Protein AF-A0A813IDS4-F1 (afdb_monomer_lite)

Sequence (132 aa):
EARLRLVRAANEGFQQKLGRQPGVWQFLRGVGFENRARSSLPAGLPASLGMPPGPPHERFLLLEEPDMMNAYEAWGAWHGRLSQIAKFLQGLERLAFQRTAHLGRHGQDITAKDALSAKEVLQGWHETVCSS

Foldseek 3Di:
DPDPQKDFLPPPVCCVPQVPDPCSVVVLVVVQWDKDFQLPDPPCPCVVVVHDDDDRRGIMTGRDDPPVVVVVVVVVVVVVLVVLVVVLVVVVVVQLVVQVVVCV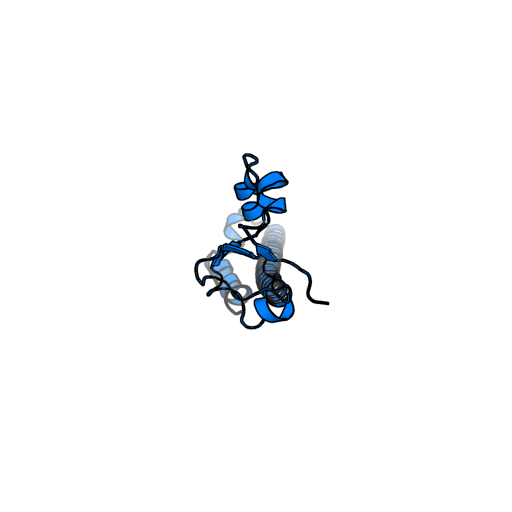VVVDDDPSVPSDDPVRSVVSCCVRRVVD

Structure (mmCIF, N/CA/C/O backbone):
data_AF-A0A813IDS4-F1
#
_entry.id   AF-A0A813IDS4-F1
#
loop_
_atom_site.group_PDB
_atom_site.id
_atom_site.type_symbol
_atom_site.label_atom_id
_atom_site.label_alt_id
_atom_site.label_comp_id
_atom_site.label_asym_id
_atom_site.label_entity_id
_atom_site.label_seq_id
_atom_site.pdbx_PDB_ins_code
_atom_site.Cartn_x
_atom_site.Cartn_y
_atom_site.Cartn_z
_atom_site.occupancy
_atom_site.B_iso_or_equiv
_atom_site.auth_seq_id
_atom_site.auth_comp_id
_atom_site.auth_asym_id
_atom_site.auth_atom_id
_atom_site.pdbx_PDB_model_num
ATOM 1 N N . GLU A 1 1 ? -4.025 -18.376 17.119 1.00 44.44 1 GLU A N 1
ATOM 2 C CA . GLU A 1 1 ? -4.167 -17.258 18.076 1.00 44.44 1 GLU A CA 1
ATOM 3 C C . GLU A 1 1 ? -4.507 -15.993 17.306 1.00 44.44 1 GLU A C 1
ATOM 5 O O . GLU A 1 1 ? -3.751 -15.620 16.417 1.00 44.44 1 GLU A O 1
ATOM 10 N N . ALA A 1 2 ? -5.658 -15.376 17.573 1.00 48.25 2 ALA A N 1
ATOM 11 C CA . ALA A 1 2 ? -6.020 -14.115 16.933 1.00 48.25 2 ALA A CA 1
ATOM 12 C C . ALA A 1 2 ? -5.129 -13.006 17.507 1.00 48.25 2 ALA A C 1
ATOM 14 O O . ALA A 1 2 ? -5.174 -12.726 18.706 1.00 48.25 2 ALA A O 1
ATOM 15 N N . ARG A 1 3 ? -4.276 -12.406 16.672 1.00 55.81 3 ARG A N 1
ATOM 16 C CA . ARG A 1 3 ? -3.409 -11.304 17.097 1.00 55.81 3 ARG A CA 1
ATOM 17 C C . ARG A 1 3 ? -4.291 -10.111 17.468 1.00 55.81 3 ARG A C 1
ATOM 19 O O . ARG A 1 3 ? -4.979 -9.537 16.631 1.00 55.81 3 ARG A O 1
ATOM 26 N N . LEU A 1 4 ? -4.293 -9.781 18.758 1.00 64.06 4 LEU A N 1
ATOM 27 C CA . LEU A 1 4 ? -5.144 -8.777 19.397 1.00 64.06 4 LEU A CA 1
ATOM 28 C C . LEU A 1 4 ? -4.793 -7.362 18.899 1.00 64.06 4 LEU A C 1
ATOM 30 O O . LEU A 1 4 ? -3.947 -6.685 19.476 1.00 64.06 4 LEU A O 1
ATOM 34 N N . ARG A 1 5 ? -5.435 -6.915 17.816 1.00 83.19 5 ARG A N 1
ATOM 35 C CA . ARG A 1 5 ? -5.231 -5.591 17.194 1.00 83.19 5 ARG A CA 1
ATOM 36 C C . ARG A 1 5 ? -6.408 -4.631 17.395 1.00 83.19 5 ARG A C 1
ATOM 38 O O . ARG A 1 5 ? -6.650 -3.742 16.582 1.00 83.19 5 ARG A O 1
ATOM 45 N N . LEU A 1 6 ? -7.158 -4.823 18.478 1.00 88.31 6 LEU A N 1
ATOM 46 C CA . LEU A 1 6 ? -8.325 -4.018 18.816 1.00 88.31 6 LEU A CA 1
ATOM 47 C C . LEU A 1 6 ? -8.115 -3.321 20.160 1.00 88.31 6 LEU A C 1
ATOM 49 O O . LEU A 1 6 ? -7.891 -3.976 21.176 1.00 88.31 6 LEU A O 1
ATOM 53 N N . VAL A 1 7 ? -8.256 -1.999 20.181 1.00 88.75 7 VAL A N 1
ATOM 54 C CA . VAL A 1 7 ? -8.251 -1.202 21.410 1.00 88.75 7 VAL A CA 1
ATOM 55 C C . VAL A 1 7 ? -9.606 -0.530 21.565 1.00 88.75 7 VAL A C 1
ATOM 57 O O . VAL A 1 7 ? -10.044 0.248 20.722 1.00 88.75 7 VAL A O 1
ATOM 60 N N . ARG A 1 8 ? -10.289 -0.805 22.674 1.00 89.12 8 ARG A N 1
ATOM 61 C CA . ARG A 1 8 ? -11.529 -0.110 23.032 1.00 89.12 8 ARG A CA 1
ATOM 62 C C . ARG A 1 8 ? -11.195 1.316 23.467 1.00 89.12 8 ARG A C 1
ATOM 64 O O . ARG A 1 8 ? -10.505 1.501 24.466 1.00 89.12 8 ARG A O 1
ATOM 71 N N . ALA A 1 9 ? -11.719 2.324 22.770 1.00 86.06 9 ALA A N 1
ATOM 72 C CA . ALA A 1 9 ? -11.409 3.723 23.071 1.00 86.06 9 ALA A CA 1
ATOM 73 C C . ALA A 1 9 ? -11.874 4.131 24.478 1.00 86.06 9 ALA A C 1
ATOM 75 O O . ALA A 1 9 ? -11.211 4.922 25.139 1.00 86.06 9 ALA A O 1
ATOM 76 N N . ALA A 1 10 ? -12.987 3.566 24.954 1.00 85.50 10 ALA A N 1
ATOM 77 C CA . ALA A 1 10 ? -13.533 3.811 26.289 1.00 85.50 10 ALA A CA 1
ATOM 78 C C . ALA A 1 10 ? -12.838 3.013 27.411 1.00 85.50 10 ALA A C 1
ATOM 80 O O . ALA A 1 10 ? -13.274 3.069 28.556 1.00 85.50 10 ALA A O 1
ATOM 81 N N . ASN A 1 11 ? -11.786 2.241 27.114 1.00 87.81 11 ASN A N 1
ATOM 82 C CA . ASN A 1 11 ? -11.055 1.518 28.149 1.00 87.81 11 ASN A CA 1
ATOM 83 C C . ASN A 1 11 ? -10.391 2.508 29.123 1.00 87.81 11 ASN A C 1
ATOM 85 O O . ASN A 1 11 ? -9.603 3.359 28.710 1.00 87.81 11 ASN A O 1
ATOM 89 N N . GLU A 1 12 ? -10.694 2.382 30.416 1.00 85.81 12 GLU A N 1
ATOM 90 C CA . GLU A 1 12 ? -10.215 3.315 31.442 1.00 85.81 12 GLU A CA 1
ATOM 91 C C . GLU A 1 12 ? -8.689 3.334 31.553 1.00 85.81 12 GLU A C 1
ATOM 93 O O . GLU A 1 12 ? -8.092 4.406 31.621 1.00 85.81 12 GLU A O 1
ATOM 98 N N . GLY A 1 13 ? -8.042 2.167 31.491 1.00 87.62 13 GLY A N 1
ATOM 99 C CA . GLY A 1 13 ? -6.583 2.065 31.530 1.00 87.62 13 GLY A CA 1
ATOM 100 C C . GLY A 1 13 ? -5.921 2.755 30.336 1.00 87.62 13 GLY A C 1
ATOM 101 O O . GLY A 1 13 ? -4.937 3.477 30.503 1.00 87.62 13 GLY A O 1
ATOM 102 N N . PHE A 1 14 ? -6.495 2.596 29.142 1.00 87.44 14 PHE A N 1
ATOM 103 C CA . PHE A 1 14 ? -6.060 3.312 27.946 1.00 87.44 14 PHE A CA 1
ATOM 104 C C . PHE A 1 14 ? -6.252 4.823 28.101 1.00 87.44 14 PHE A C 1
ATOM 106 O O . PHE A 1 14 ? -5.316 5.581 27.861 1.00 87.44 14 PHE A O 1
ATOM 113 N N . GLN A 1 15 ? -7.424 5.274 28.553 1.00 87.81 15 GLN A N 1
ATOM 114 C CA . GLN A 1 15 ? -7.732 6.695 28.735 1.00 87.81 15 GLN A CA 1
ATOM 115 C C . GLN A 1 15 ? -6.822 7.373 29.763 1.00 87.81 15 GLN A C 1
ATOM 117 O O . GLN A 1 15 ? -6.328 8.472 29.516 1.00 87.81 15 GLN A O 1
ATOM 122 N N . GLN A 1 16 ? -6.571 6.719 30.896 1.00 88.19 16 GLN A N 1
ATOM 123 C CA . GLN A 1 16 ? -5.735 7.268 31.961 1.00 88.19 16 GLN A CA 1
ATOM 124 C C . GLN A 1 16 ? -4.260 7.358 31.556 1.00 88.19 16 GLN A C 1
ATOM 126 O O . GLN A 1 16 ? -3.609 8.350 31.877 1.00 88.19 16 GLN A O 1
ATOM 131 N N . LYS A 1 17 ? -3.728 6.350 30.851 1.00 87.12 17 LYS A N 1
ATOM 132 C CA . LYS A 1 17 ? -2.291 6.274 30.541 1.00 87.12 17 LYS A CA 1
ATOM 133 C C . LYS A 1 17 ? -1.904 6.938 29.220 1.00 87.12 17 LYS A C 1
ATOM 135 O O . LYS A 1 17 ? -0.838 7.537 29.134 1.00 87.12 17 LYS A O 1
ATOM 140 N N . LEU A 1 18 ? -2.740 6.807 28.191 1.00 85.44 18 LEU A N 1
ATOM 141 C CA . LEU A 1 18 ? -2.381 7.126 26.804 1.00 85.44 18 LEU A CA 1
ATOM 142 C C . LEU A 1 18 ? -3.387 8.062 26.128 1.00 85.44 18 LEU A C 1
ATOM 144 O O . LEU A 1 18 ? -2.987 9.046 25.517 1.00 85.44 18 LEU A O 1
ATOM 148 N N . GLY A 1 19 ? -4.689 7.804 26.259 1.00 82.44 19 GLY A N 1
ATOM 149 C CA . GLY A 1 19 ? -5.739 8.522 25.528 1.00 82.44 19 GLY A CA 1
ATOM 150 C C . GLY A 1 19 ? -5.831 10.021 25.834 1.00 82.44 19 GLY A C 1
ATOM 151 O O . GLY A 1 19 ? -6.359 10.772 25.018 1.00 82.44 19 GLY A O 1
ATOM 152 N N . ARG A 1 20 ? -5.304 10.475 26.976 1.00 86.50 20 ARG A N 1
ATOM 153 C CA . ARG A 1 20 ? -5.252 11.898 27.358 1.00 86.50 20 ARG A CA 1
ATOM 154 C C . ARG A 1 20 ? -3.951 12.601 26.972 1.00 86.50 20 ARG A C 1
ATOM 156 O O . ARG A 1 20 ? -3.874 13.819 27.092 1.00 86.50 20 ARG A O 1
ATOM 163 N N . GLN A 1 21 ? -2.937 11.857 26.535 1.00 89.00 21 GLN A N 1
ATOM 164 C CA . GLN A 1 21 ? -1.652 12.436 26.163 1.00 89.00 21 GLN A CA 1
ATOM 165 C C . GLN A 1 21 ? -1.764 13.133 24.796 1.00 89.00 21 GLN A C 1
ATOM 167 O O . GLN A 1 21 ? -2.365 12.579 23.864 1.00 89.00 21 GLN A O 1
ATOM 172 N N . PRO A 1 22 ? -1.191 14.338 24.642 1.00 89.00 22 PRO A N 1
ATOM 173 C CA . PRO A 1 22 ? -1.196 15.038 23.367 1.00 89.00 22 PRO A CA 1
ATOM 174 C C . PRO A 1 22 ? -0.460 14.211 22.306 1.00 89.00 22 PRO A C 1
ATOM 176 O O . PRO A 1 22 ? 0.583 13.618 22.568 1.00 89.00 22 PRO A O 1
ATOM 179 N N . GLY A 1 23 ? -1.014 14.145 21.094 1.00 88.19 23 GLY A N 1
ATOM 180 C CA . GLY A 1 23 ? -0.376 13.459 19.968 1.00 88.19 23 GLY A CA 1
ATOM 181 C C . GLY A 1 23 ? -0.625 11.950 19.881 1.00 88.19 23 GLY A C 1
ATOM 182 O O . GLY A 1 23 ? -0.463 11.394 18.800 1.00 88.19 23 GLY A O 1
ATOM 183 N N . VAL A 1 24 ? -1.074 11.271 20.945 1.00 91.69 24 VAL A N 1
ATOM 184 C CA . VAL A 1 24 ? -1.258 9.802 20.924 1.00 91.69 24 VAL A CA 1
ATOM 185 C C . VAL A 1 24 ? -2.281 9.363 19.879 1.00 91.69 24 VAL A C 1
ATOM 187 O O . VAL A 1 24 ? -2.056 8.401 19.152 1.00 91.69 24 VAL A O 1
ATOM 190 N N . TRP A 1 25 ? -3.389 10.088 19.741 1.00 88.06 25 TRP A N 1
ATOM 191 C CA . TRP A 1 25 ? -4.399 9.778 18.726 1.00 88.06 25 TRP A CA 1
ATOM 192 C C . TRP A 1 25 ? -3.908 10.026 17.300 1.00 88.06 25 TRP A C 1
ATOM 194 O O . TRP A 1 25 ? -4.332 9.337 16.373 1.00 88.06 25 TRP A O 1
ATOM 204 N N . GLN A 1 26 ? -3.046 11.023 17.093 1.00 89.75 26 GLN A N 1
ATOM 205 C CA . GLN A 1 26 ? -2.386 11.239 15.807 1.00 89.75 26 GLN A CA 1
ATOM 206 C C . GLN A 1 26 ? -1.379 10.121 15.529 1.00 89.75 26 GLN A C 1
ATOM 208 O O . GLN A 1 26 ? -1.383 9.576 14.433 1.00 89.75 26 GLN A O 1
ATOM 213 N N . PHE A 1 27 ? -0.585 9.736 16.529 1.00 90.62 27 PHE A N 1
ATOM 214 C CA . PHE A 1 27 ? 0.389 8.657 16.427 1.00 90.62 27 PHE A CA 1
ATOM 215 C C . PHE A 1 27 ? -0.275 7.319 16.092 1.00 90.62 27 PHE A C 1
ATOM 217 O O . PHE A 1 27 ? 0.104 6.684 15.116 1.00 90.62 27 PHE A O 1
ATOM 224 N N . LEU A 1 28 ? -1.314 6.919 16.832 1.00 90.12 28 LEU A N 1
ATOM 225 C CA . LEU A 1 28 ? -2.033 5.665 16.586 1.00 90.12 28 LEU A CA 1
ATOM 226 C C . LEU A 1 28 ? -2.627 5.623 15.175 1.00 90.12 28 LEU A C 1
ATOM 228 O O . LEU A 1 28 ? -2.506 4.609 14.493 1.00 90.12 28 LEU A O 1
ATOM 232 N N . ARG A 1 29 ? -3.186 6.742 14.701 1.00 88.12 29 ARG A N 1
ATOM 233 C CA . ARG A 1 29 ? -3.637 6.861 13.307 1.00 88.12 29 ARG A CA 1
ATOM 234 C C . ARG A 1 29 ? -2.483 6.774 12.310 1.00 88.12 29 ARG A C 1
ATOM 236 O O . ARG A 1 29 ? -2.626 6.106 11.298 1.00 88.12 29 ARG A O 1
ATOM 243 N N . GLY A 1 30 ? -1.341 7.393 12.605 1.00 87.00 30 GLY A N 1
ATOM 244 C CA . GLY A 1 30 ? -0.134 7.307 11.777 1.00 87.00 30 GLY A CA 1
ATOM 245 C C . GLY A 1 30 ? 0.445 5.891 11.682 1.00 87.00 30 GLY A C 1
ATOM 246 O O . GLY A 1 30 ? 1.003 5.532 10.654 1.00 87.00 30 GLY A O 1
ATOM 247 N N . VAL A 1 31 ? 0.260 5.071 12.720 1.00 87.94 31 VAL A N 1
ATOM 248 C CA . VAL A 1 31 ? 0.627 3.642 12.728 1.00 87.94 31 VAL A CA 1
ATOM 249 C C . VAL A 1 31 ? -0.383 2.779 11.949 1.00 87.94 31 VAL A C 1
ATOM 251 O O . VAL A 1 31 ? -0.092 1.627 11.642 1.00 87.94 31 VAL A O 1
ATOM 254 N N . GLY A 1 32 ? -1.550 3.325 11.595 1.00 87.88 32 GLY A N 1
ATOM 255 C CA . GLY A 1 32 ? -2.583 2.629 10.823 1.00 87.88 32 GLY A CA 1
ATOM 256 C C . GLY A 1 32 ? -3.773 2.131 11.644 1.00 87.88 32 GLY A C 1
ATOM 257 O O . GLY A 1 32 ? -4.580 1.367 11.128 1.00 87.88 32 GLY A O 1
ATOM 258 N N . PHE A 1 33 ? -3.920 2.543 12.910 1.00 90.56 33 PHE A N 1
ATOM 259 C CA . PHE A 1 33 ? -5.164 2.282 13.634 1.00 90.56 33 PHE A CA 1
ATOM 260 C C . PHE A 1 33 ? -6.293 3.151 13.088 1.00 90.56 33 PHE A C 1
ATOM 262 O O . PHE A 1 33 ? -6.222 4.384 13.095 1.00 90.56 33 PHE A O 1
ATOM 269 N N . GLU A 1 34 ? -7.387 2.502 12.724 1.00 90.62 34 GLU A N 1
ATOM 270 C CA . GLU A 1 34 ? -8.601 3.158 12.277 1.00 90.62 34 GLU A CA 1
ATOM 271 C C . GLU A 1 34 ? -9.630 3.246 13.397 1.00 90.62 34 GLU A C 1
ATOM 273 O O . GLU A 1 34 ? -9.852 2.297 14.151 1.00 90.62 34 GLU A O 1
ATOM 278 N N . ASN A 1 35 ? -10.299 4.394 13.494 1.00 90.19 35 ASN A N 1
ATOM 279 C CA . ASN A 1 35 ? -11.405 4.576 14.423 1.00 90.19 35 ASN A CA 1
ATOM 280 C C . ASN A 1 35 ? -12.689 4.023 13.801 1.00 90.19 35 ASN A C 1
ATOM 282 O O . ASN A 1 35 ? -13.224 4.593 12.849 1.00 90.19 35 ASN A O 1
ATOM 286 N N . ARG A 1 36 ? -13.185 2.920 14.354 1.00 90.88 36 ARG A N 1
ATOM 287 C CA . ARG A 1 36 ? -14.389 2.227 13.904 1.00 90.88 36 ARG A CA 1
ATOM 288 C C . ARG A 1 36 ? -15.435 2.223 15.014 1.00 90.88 36 ARG A C 1
ATOM 290 O O . ARG A 1 36 ? -15.117 2.177 16.204 1.00 90.88 36 ARG A O 1
ATOM 297 N N . ALA A 1 37 ? -16.699 2.285 14.616 1.00 91.31 37 ALA A N 1
ATOM 298 C CA . ALA A 1 37 ? -17.802 2.033 15.527 1.00 91.31 37 ALA A CA 1
ATOM 299 C C . ALA A 1 37 ? -17.923 0.523 15.757 1.00 91.31 37 ALA A C 1
ATOM 301 O O . ALA A 1 37 ? -17.519 -0.279 14.917 1.00 91.31 37 ALA A O 1
ATOM 302 N N . ARG A 1 38 ? -18.534 0.121 16.867 1.00 88.94 38 ARG A N 1
ATOM 303 C CA . ARG A 1 38 ? -18.780 -1.289 17.172 1.00 88.94 38 ARG A CA 1
ATOM 304 C C . ARG A 1 38 ? -19.526 -2.007 16.052 1.00 88.94 38 ARG A C 1
ATOM 306 O O . ARG A 1 38 ? -19.208 -3.150 15.745 1.00 88.94 38 ARG A O 1
ATOM 313 N N . SER A 1 39 ? -20.507 -1.331 15.454 1.00 89.56 39 SER A N 1
ATOM 314 C CA . SER A 1 39 ? -21.301 -1.852 14.338 1.00 89.56 39 SER A CA 1
ATOM 315 C C . SER A 1 39 ? -20.505 -2.046 13.046 1.00 89.56 39 SER A C 1
ATOM 317 O O . SER A 1 39 ? -20.945 -2.807 12.193 1.00 89.56 39 SER A O 1
ATOM 319 N N . SER A 1 40 ? -19.357 -1.378 12.893 1.00 89.25 40 SER A N 1
ATOM 320 C CA . SER A 1 40 ? -18.480 -1.508 11.725 1.00 89.25 40 SER A CA 1
ATOM 321 C C . SER A 1 40 ? -17.264 -2.402 11.968 1.00 89.25 40 SER A C 1
ATOM 323 O O . SER A 1 40 ? -16.382 -2.469 11.112 1.00 89.25 40 SER A O 1
ATOM 325 N N . LEU A 1 41 ? -17.208 -3.094 13.112 1.00 87.12 41 LEU A N 1
ATOM 326 C CA . LEU A 1 41 ? -16.205 -4.125 13.357 1.00 87.12 41 LEU A CA 1
ATOM 327 C C . LEU A 1 41 ? -16.511 -5.392 12.543 1.00 87.12 41 LEU A C 1
ATOM 329 O O . LEU A 1 41 ? -17.685 -5.712 12.336 1.00 87.12 41 LEU A O 1
ATOM 333 N N . PRO A 1 42 ? -15.480 -6.158 12.142 1.00 85.31 42 PRO A N 1
ATOM 334 C CA . PRO A 1 42 ? -15.667 -7.451 11.496 1.00 85.31 42 PRO A CA 1
ATOM 335 C C . PRO A 1 42 ? -16.586 -8.373 12.308 1.00 85.31 42 PRO A C 1
ATOM 337 O O . PRO A 1 42 ? -16.472 -8.473 13.536 1.00 85.31 42 PRO A O 1
ATOM 340 N N . ALA A 1 43 ? -17.503 -9.056 11.621 1.00 81.25 43 ALA A N 1
ATOM 341 C CA . ALA A 1 43 ? -18.445 -9.968 12.259 1.00 81.25 43 ALA A CA 1
ATOM 342 C C . ALA A 1 43 ? -17.699 -11.069 13.033 1.00 81.25 43 ALA A C 1
ATOM 344 O O . ALA A 1 43 ? -16.694 -11.604 12.575 1.00 81.25 43 ALA A O 1
ATOM 345 N N . GLY A 1 44 ? -18.174 -11.392 14.237 1.00 80.12 44 GLY A N 1
ATOM 346 C CA . GLY A 1 44 ? -17.557 -12.408 15.095 1.00 80.12 44 GLY A CA 1
ATOM 347 C C . GLY A 1 44 ? -16.319 -11.945 15.874 1.00 80.12 44 GLY A C 1
ATOM 348 O O . GLY A 1 44 ? -16.030 -12.543 16.906 1.00 80.12 44 GLY A O 1
ATOM 349 N N . LEU A 1 45 ? -15.657 -10.846 15.492 1.00 82.44 45 LEU A N 1
ATOM 350 C CA . LEU A 1 45 ? -14.479 -10.326 16.203 1.00 82.44 45 LEU A CA 1
ATOM 351 C C . LEU A 1 45 ? -14.783 -9.904 17.657 1.00 82.44 45 LEU A C 1
ATOM 353 O O . LEU A 1 45 ? -14.026 -10.264 18.560 1.00 82.44 45 LEU A O 1
ATOM 357 N N . PRO A 1 46 ? -15.910 -9.223 17.955 1.00 82.81 46 PRO A N 1
ATOM 358 C CA . PRO A 1 46 ? -16.303 -8.975 19.341 1.00 82.81 46 PRO A CA 1
ATOM 359 C C . PRO A 1 46 ? -16.531 -10.253 20.154 1.00 82.81 46 PRO A C 1
ATOM 361 O O . PRO A 1 46 ? -16.173 -10.297 21.329 1.00 82.81 46 PRO A O 1
ATOM 364 N N . ALA A 1 47 ? -17.093 -11.291 19.529 1.00 82.25 47 ALA A N 1
ATOM 365 C CA . ALA A 1 47 ? -17.393 -12.560 20.185 1.00 82.25 47 ALA A CA 1
ATOM 366 C C . ALA A 1 47 ? -16.121 -13.380 20.446 1.00 82.25 47 ALA A C 1
ATOM 368 O O . ALA A 1 47 ? -15.948 -13.897 21.546 1.00 82.25 47 ALA A O 1
ATOM 369 N N . SER A 1 48 ? -15.190 -13.432 19.486 1.00 82.19 48 SER A N 1
ATOM 370 C CA . SER A 1 48 ? -13.906 -14.131 19.644 1.00 82.19 48 SER A CA 1
ATOM 371 C C . SER A 1 48 ? -13.017 -13.510 20.720 1.00 82.19 48 SER A C 1
ATOM 373 O O . SER A 1 48 ? -12.197 -14.198 21.316 1.00 82.19 48 SER A O 1
ATOM 375 N N . LEU A 1 49 ? -13.178 -12.208 20.971 1.00 79.75 49 LEU A N 1
ATOM 376 C CA . LEU A 1 49 ? -12.476 -11.475 22.027 1.00 79.75 49 LEU A CA 1
ATOM 377 C C . LEU A 1 49 ? -13.192 -11.538 23.386 1.00 79.75 49 LEU A C 1
ATOM 379 O O . LEU A 1 49 ? -12.736 -10.907 24.337 1.00 79.75 49 LEU A O 1
ATOM 383 N N . GLY A 1 50 ? -14.327 -12.243 23.479 1.00 80.75 50 GLY A N 1
ATOM 384 C CA . GLY A 1 50 ? -15.132 -12.314 24.700 1.00 80.75 50 GLY A CA 1
ATOM 385 C C . GLY A 1 50 ? -15.661 -10.952 25.156 1.00 80.75 50 GLY A C 1
ATOM 386 O O . GLY A 1 50 ? -15.886 -10.743 26.348 1.00 80.75 50 GLY A O 1
ATOM 387 N N . MET A 1 51 ? -15.820 -9.991 24.238 1.00 81.56 51 MET A N 1
ATOM 388 C CA . MET A 1 51 ? -16.264 -8.653 24.610 1.00 81.56 51 MET A CA 1
ATOM 389 C C . MET A 1 51 ? -17.757 -8.659 24.955 1.00 81.56 51 MET A C 1
ATOM 391 O O . MET A 1 51 ? -18.568 -9.130 24.151 1.00 81.56 51 MET A O 1
ATOM 395 N N . PRO A 1 52 ? -18.157 -8.061 26.091 1.00 81.56 52 PRO A N 1
ATOM 396 C CA . PRO A 1 52 ? -19.562 -7.973 26.465 1.00 81.56 52 PRO A CA 1
ATOM 397 C C . PRO A 1 52 ? -20.338 -7.147 25.431 1.00 81.56 52 PRO A C 1
ATOM 399 O O . PRO A 1 52 ? -19.753 -6.231 24.833 1.00 81.56 52 PRO A O 1
ATOM 402 N N . PRO A 1 53 ? -21.634 -7.433 25.203 1.00 82.06 53 PRO A N 1
ATOM 403 C CA . PRO A 1 53 ? -22.484 -6.610 24.349 1.00 82.06 53 PRO A CA 1
ATOM 404 C C . PRO A 1 53 ? -22.481 -5.160 24.845 1.00 82.06 53 PRO A C 1
ATOM 406 O O . PRO A 1 53 ? -22.441 -4.891 26.043 1.00 82.06 53 PRO A O 1
ATOM 409 N N . GLY A 1 54 ? -22.467 -4.218 23.909 1.00 83.12 54 GLY A N 1
ATOM 410 C CA . GLY A 1 54 ? -22.320 -2.797 24.197 1.00 83.12 54 GLY A CA 1
ATOM 411 C C . GLY A 1 54 ? -22.962 -1.943 23.111 1.00 83.12 54 GLY A C 1
ATOM 412 O O . GLY A 1 54 ? -23.457 -2.485 22.117 1.00 83.12 54 GLY A O 1
ATOM 413 N N . PRO A 1 55 ? -22.981 -0.615 23.291 1.00 87.88 55 PRO A N 1
ATOM 414 C CA . PRO A 1 55 ? -23.675 0.275 22.378 1.00 87.88 55 PRO A CA 1
ATOM 415 C C . PRO A 1 55 ? -23.066 0.231 20.964 1.00 87.88 55 PRO A C 1
ATOM 417 O O . PRO A 1 55 ? -21.845 0.158 20.816 1.00 87.88 55 PRO A O 1
ATOM 420 N N . PRO A 1 56 ? -23.884 0.331 19.899 1.00 86.12 56 PRO A N 1
ATOM 421 C CA . PRO A 1 56 ? -23.410 0.218 18.515 1.00 86.12 56 PRO A CA 1
ATOM 422 C C . PRO A 1 56 ? -22.466 1.360 18.107 1.00 86.12 56 PRO A C 1
ATOM 424 O O . PRO A 1 56 ? -21.614 1.183 17.242 1.00 86.12 56 PRO A O 1
ATOM 427 N N . HIS A 1 57 ? -22.592 2.519 18.756 1.00 88.75 57 HIS A N 1
ATOM 428 C CA . HIS A 1 57 ? -21.772 3.710 18.526 1.00 88.75 57 HIS A CA 1
ATOM 429 C C . HIS A 1 57 ? -20.473 3.729 19.349 1.00 88.75 57 HIS A C 1
ATOM 431 O O . HIS A 1 57 ? -19.731 4.712 19.317 1.00 88.75 57 HIS A O 1
ATOM 437 N N . GLU A 1 58 ? -20.202 2.671 20.114 1.00 89.56 58 GLU A N 1
ATOM 438 C CA . GLU A 1 58 ? -18.960 2.542 20.863 1.00 89.56 58 GLU A CA 1
ATOM 439 C C . GLU A 1 58 ? -17.756 2.543 19.919 1.00 89.56 58 GLU A C 1
ATOM 441 O O . GLU A 1 58 ? -17.766 1.875 18.886 1.00 89.56 58 GLU A O 1
ATOM 446 N N . ARG A 1 59 ? -16.721 3.309 20.270 1.00 90.44 59 ARG A N 1
ATOM 447 C CA . ARG A 1 59 ? -15.548 3.507 19.419 1.00 90.44 59 ARG A CA 1
ATOM 448 C C . ARG A 1 59 ? -14.430 2.534 19.756 1.00 90.44 59 ARG A C 1
ATOM 450 O O . ARG A 1 59 ? -14.080 2.332 20.923 1.00 90.44 59 ARG A O 1
ATOM 457 N N . PHE A 1 60 ? -13.818 2.014 18.708 1.00 91.44 60 PHE A N 1
ATOM 458 C CA . PHE A 1 60 ? -12.681 1.117 18.759 1.00 91.44 60 PHE A CA 1
ATOM 459 C C . PHE A 1 60 ? -11.599 1.613 17.812 1.00 91.44 60 PHE A C 1
ATOM 461 O O . PHE A 1 60 ? -11.886 2.158 16.752 1.00 91.44 60 PHE A O 1
ATOM 468 N N . LEU A 1 61 ? -10.352 1.409 18.207 1.00 90.88 61 LEU A N 1
ATOM 469 C CA . LEU A 1 61 ? -9.208 1.507 17.324 1.00 90.88 61 LEU A CA 1
ATOM 470 C C . LEU A 1 61 ? -8.893 0.098 16.840 1.00 90.88 61 LEU A C 1
ATOM 472 O O . LEU A 1 61 ? -8.529 -0.764 17.642 1.00 90.88 61 LEU A O 1
ATOM 476 N N . LEU A 1 62 ? -9.065 -0.132 15.546 1.00 90.75 62 LEU A N 1
ATOM 477 C CA . LEU A 1 62 ? -8.758 -1.394 14.889 1.00 90.75 62 LEU A CA 1
ATOM 478 C C . LEU A 1 62 ? -7.531 -1.190 14.007 1.00 90.75 62 LEU A C 1
ATOM 480 O O . LEU A 1 62 ? -7.519 -0.290 13.174 1.00 90.75 62 LEU A O 1
ATOM 484 N N . LEU A 1 63 ? -6.510 -2.017 14.193 1.00 89.62 63 LEU A N 1
ATOM 485 C CA . LEU A 1 63 ? -5.414 -2.134 13.240 1.00 89.62 63 LEU A CA 1
ATOM 486 C C . LEU A 1 63 ? -5.686 -3.371 12.387 1.00 89.62 63 LEU A C 1
ATOM 488 O O . LEU A 1 63 ? -5.533 -4.500 12.858 1.00 89.62 63 LEU A O 1
ATOM 492 N N . GLU A 1 64 ? -6.132 -3.153 11.154 1.00 81.94 64 GLU A N 1
ATOM 493 C CA . GLU A 1 64 ? -6.413 -4.249 10.229 1.00 81.94 64 GLU A CA 1
ATOM 494 C C . GLU A 1 64 ? -5.133 -5.045 9.933 1.00 81.94 64 GLU A C 1
ATOM 496 O O . GLU A 1 64 ? -4.002 -4.549 10.044 1.00 81.94 64 GLU A O 1
ATOM 501 N N . GLU A 1 65 ? -5.292 -6.334 9.638 1.00 77.12 65 GLU A N 1
ATOM 502 C CA . GLU A 1 65 ? -4.164 -7.098 9.125 1.00 77.12 65 GLU A CA 1
ATOM 503 C C . GLU A 1 65 ? -3.885 -6.624 7.702 1.00 77.12 65 GLU A C 1
ATOM 505 O O . GLU A 1 65 ? -4.797 -6.640 6.876 1.00 77.12 65 GLU A O 1
ATOM 510 N N . PRO A 1 66 ? -2.657 -6.155 7.411 1.00 74.44 66 PRO A N 1
ATOM 511 C CA . PRO A 1 66 ? -2.324 -5.783 6.054 1.00 74.44 66 PRO A CA 1
ATOM 512 C C . PRO A 1 66 ? -2.454 -7.029 5.187 1.00 74.44 66 PRO A C 1
ATOM 514 O O . PRO A 1 66 ? -1.920 -8.091 5.524 1.00 74.44 66 PRO A O 1
ATOM 517 N N . ASP A 1 67 ? -3.159 -6.890 4.072 1.00 80.50 67 ASP A N 1
ATOM 518 C CA . ASP A 1 67 ? -3.253 -7.942 3.078 1.00 80.50 67 ASP A CA 1
ATOM 519 C C . ASP A 1 67 ? -1.915 -8.053 2.343 1.00 80.50 67 ASP A C 1
ATOM 521 O O . ASP A 1 67 ? -1.662 -7.405 1.326 1.00 80.50 67 ASP A O 1
ATOM 525 N N . MET A 1 68 ? -1.018 -8.846 2.928 1.00 80.19 68 MET A N 1
ATOM 526 C CA . MET A 1 68 ? 0.334 -9.032 2.412 1.00 80.19 68 MET A CA 1
ATOM 527 C C . MET A 1 68 ? 0.329 -9.690 1.031 1.00 80.19 68 MET A C 1
ATOM 529 O O . MET A 1 68 ? 1.248 -9.437 0.258 1.00 80.19 68 MET A O 1
ATOM 533 N N . MET A 1 69 ? -0.689 -10.498 0.712 1.00 84.19 69 MET A N 1
ATOM 534 C CA . MET A 1 69 ? -0.799 -11.166 -0.585 1.00 84.19 69 MET A CA 1
ATOM 535 C C . MET A 1 69 ? -1.170 -10.163 -1.668 1.00 84.19 69 MET A C 1
ATOM 537 O O . MET A 1 69 ? -0.425 -10.019 -2.633 1.00 84.19 69 MET A O 1
ATOM 541 N N . ASN A 1 70 ? -2.230 -9.380 -1.461 1.00 85.25 70 ASN A N 1
ATOM 542 C CA . ASN A 1 70 ? -2.612 -8.336 -2.409 1.00 85.25 70 ASN A CA 1
ATOM 543 C C . ASN A 1 70 ? -1.528 -7.254 -2.536 1.00 85.25 70 ASN A C 1
ATOM 545 O O . ASN A 1 70 ? -1.247 -6.781 -3.637 1.00 85.25 70 ASN A O 1
ATOM 549 N N . ALA A 1 71 ? -0.868 -6.884 -1.432 1.00 84.00 71 ALA A N 1
ATOM 550 C CA . ALA A 1 71 ? 0.257 -5.952 -1.469 1.00 84.00 71 ALA A CA 1
ATOM 551 C C . ALA A 1 71 ? 1.440 -6.509 -2.279 1.00 84.00 71 ALA A C 1
ATOM 553 O O . ALA A 1 71 ? 2.054 -5.775 -3.056 1.00 84.00 71 ALA A O 1
ATOM 554 N N . TYR A 1 72 ? 1.749 -7.799 -2.129 1.00 89.00 72 TYR A N 1
ATOM 555 C CA . TYR A 1 72 ? 2.794 -8.468 -2.898 1.00 89.00 72 TYR A CA 1
ATOM 556 C C . TYR A 1 72 ? 2.438 -8.578 -4.384 1.00 89.00 72 TYR A C 1
ATOM 558 O O . TYR A 1 72 ? 3.283 -8.294 -5.230 1.00 89.00 72 TYR A O 1
ATOM 566 N N . GLU A 1 73 ? 1.198 -8.928 -4.720 1.00 92.12 73 GLU A N 1
ATOM 567 C CA . GLU A 1 73 ? 0.722 -8.987 -6.106 1.00 92.12 73 GLU A CA 1
ATOM 568 C C . GLU A 1 73 ? 0.779 -7.612 -6.780 1.00 92.12 73 GLU A C 1
ATOM 570 O O . GLU A 1 73 ? 1.314 -7.479 -7.885 1.00 92.12 73 GLU A O 1
ATOM 575 N N . ALA A 1 74 ? 0.315 -6.566 -6.089 1.00 89.19 74 ALA A N 1
ATOM 576 C CA . ALA A 1 74 ? 0.407 -5.189 -6.564 1.00 89.19 74 ALA A CA 1
ATOM 577 C C . ALA A 1 74 ? 1.867 -4.756 -6.770 1.00 89.19 74 ALA A C 1
ATOM 579 O O . ALA A 1 74 ? 2.204 -4.152 -7.794 1.00 89.19 74 ALA A O 1
ATOM 580 N N . TRP A 1 75 ? 2.748 -5.101 -5.826 1.00 92.25 75 TRP A N 1
ATOM 581 C CA . TRP A 1 75 ? 4.183 -4.866 -5.956 1.00 92.25 75 TRP A CA 1
ATOM 582 C C . TRP A 1 75 ? 4.777 -5.618 -7.151 1.00 92.25 75 TRP A C 1
ATOM 584 O O . TRP A 1 75 ? 5.527 -5.027 -7.924 1.00 92.25 75 TRP A O 1
ATOM 594 N N . GLY A 1 76 ? 4.413 -6.885 -7.350 1.00 94.75 76 GLY A N 1
ATOM 595 C CA . GLY A 1 76 ? 4.879 -7.707 -8.463 1.00 94.75 76 GLY A CA 1
ATOM 596 C C . GLY A 1 76 ? 4.464 -7.132 -9.817 1.00 94.75 76 GLY A C 1
ATOM 597 O O . GLY A 1 76 ? 5.296 -7.018 -10.717 1.00 94.75 76 GLY A O 1
ATOM 598 N N . ALA A 1 77 ? 3.213 -6.684 -9.946 1.00 91.75 77 ALA A N 1
ATOM 599 C CA . ALA A 1 77 ? 2.719 -6.018 -11.150 1.00 91.75 77 ALA A CA 1
ATOM 600 C C . ALA A 1 77 ? 3.472 -4.706 -11.428 1.00 91.75 77 ALA A C 1
ATOM 602 O O . ALA A 1 77 ? 3.909 -4.452 -12.554 1.00 91.75 77 ALA A O 1
ATOM 603 N N . TRP A 1 78 ? 3.673 -3.882 -10.397 1.00 93.00 78 TRP A N 1
ATOM 604 C CA . TRP A 1 78 ? 4.452 -2.648 -10.499 1.00 93.00 78 TRP A CA 1
ATOM 605 C C . TRP A 1 78 ? 5.909 -2.914 -10.905 1.00 93.00 78 TRP A C 1
ATOM 607 O O . TRP A 1 78 ? 6.419 -2.302 -11.846 1.00 93.00 78 TRP A O 1
ATOM 617 N N . HIS A 1 79 ? 6.562 -3.872 -10.249 1.00 94.19 79 HIS A N 1
ATOM 618 C CA . HIS A 1 79 ? 7.934 -4.275 -10.539 1.00 94.19 79 HIS A CA 1
ATOM 619 C C . HIS A 1 79 ? 8.072 -4.849 -11.958 1.00 94.19 79 HIS A C 1
ATOM 621 O O . HIS A 1 79 ? 9.050 -4.567 -12.657 1.00 94.19 79 HIS A O 1
ATOM 627 N N . GLY A 1 80 ? 7.077 -5.612 -12.420 1.00 93.44 80 GLY A N 1
ATOM 628 C CA . GLY A 1 80 ? 6.996 -6.116 -13.790 1.00 93.44 80 GLY A CA 1
ATOM 629 C C . GLY A 1 80 ? 6.995 -4.987 -14.821 1.00 93.44 80 GLY A C 1
ATOM 630 O O . GLY A 1 80 ? 7.822 -4.997 -15.734 1.00 93.44 80 GLY A O 1
ATOM 631 N N . ARG A 1 81 ? 6.156 -3.962 -14.625 1.00 90.56 81 ARG A N 1
ATOM 632 C CA . ARG A 1 81 ? 6.117 -2.772 -15.496 1.00 90.56 81 ARG A CA 1
ATOM 633 C C . ARG A 1 81 ? 7.449 -2.027 -15.513 1.00 90.56 81 ARG A C 1
ATOM 635 O O . ARG A 1 81 ? 7.949 -1.680 -16.580 1.00 90.56 81 ARG A O 1
ATOM 642 N N . LEU A 1 82 ? 8.069 -1.825 -14.349 1.00 92.88 82 LEU A N 1
ATOM 643 C CA . LEU A 1 82 ? 9.396 -1.203 -14.280 1.00 92.88 82 LEU A CA 1
ATOM 644 C C . LEU A 1 82 ? 10.456 -2.012 -15.028 1.00 92.88 82 LEU A C 1
ATOM 646 O O . LEU A 1 82 ? 11.276 -1.446 -15.748 1.00 92.88 82 LEU A O 1
ATOM 650 N N . SER A 1 83 ? 10.414 -3.337 -14.900 1.00 92.12 83 SER A N 1
ATOM 651 C CA . SER A 1 83 ? 11.337 -4.231 -15.600 1.00 92.12 83 SER A CA 1
ATOM 652 C C . SER A 1 83 ? 11.170 -4.146 -17.120 1.00 92.12 83 SER A C 1
ATOM 654 O O . SER A 1 83 ? 12.158 -4.205 -17.850 1.00 92.12 83 SER A O 1
ATOM 656 N N . GLN A 1 84 ? 9.941 -3.982 -17.615 1.00 90.38 84 GLN A N 1
ATOM 657 C CA . GLN A 1 84 ? 9.668 -3.780 -19.042 1.00 90.38 84 GLN A CA 1
ATOM 658 C C . GLN A 1 84 ? 10.212 -2.444 -19.546 1.00 90.38 84 GLN A C 1
ATOM 660 O O . GLN A 1 84 ? 10.881 -2.413 -20.578 1.00 90.38 84 GLN A O 1
ATOM 665 N N . ILE A 1 85 ? 10.010 -1.362 -18.788 1.00 91.81 85 ILE A N 1
ATOM 666 C CA . ILE A 1 85 ? 10.583 -0.046 -19.103 1.00 91.81 85 ILE A CA 1
ATOM 667 C C . ILE A 1 85 ? 12.115 -0.130 -19.147 1.00 91.81 85 ILE A C 1
ATOM 669 O O . ILE A 1 85 ? 12.731 0.353 -20.094 1.00 91.81 85 ILE A O 1
ATOM 673 N N . ALA A 1 86 ? 12.739 -0.793 -18.170 1.00 91.12 86 ALA A N 1
ATOM 674 C CA . ALA A 1 86 ? 14.189 -0.973 -18.139 1.00 91.12 86 ALA A CA 1
ATOM 675 C C . ALA A 1 86 ? 14.705 -1.749 -19.364 1.00 91.12 86 ALA A C 1
ATOM 677 O O . ALA A 1 86 ? 15.671 -1.325 -19.999 1.00 91.12 86 ALA A O 1
ATOM 678 N N . LYS A 1 87 ? 14.035 -2.848 -19.744 1.00 90.25 87 LYS A N 1
ATOM 679 C CA . LYS A 1 87 ? 14.369 -3.622 -20.954 1.00 90.25 87 LYS A CA 1
ATOM 680 C C . LYS A 1 87 ? 14.228 -2.792 -22.226 1.00 90.25 87 LYS A C 1
ATOM 682 O O . LYS A 1 87 ? 15.093 -2.864 -23.095 1.00 90.25 87 LYS A O 1
ATOM 687 N N . PHE A 1 88 ? 13.165 -1.999 -22.327 1.00 90.81 88 PHE A N 1
ATOM 688 C CA . PHE A 1 88 ? 12.953 -1.102 -23.456 1.00 90.81 88 PHE A CA 1
ATOM 689 C C . PHE A 1 88 ? 14.089 -0.075 -23.581 1.00 90.81 88 PHE A C 1
ATOM 691 O O . PHE A 1 88 ? 14.671 0.065 -24.655 1.00 90.81 88 PHE A O 1
ATOM 698 N N . LEU A 1 89 ? 14.468 0.584 -22.479 1.00 89.81 89 LEU A N 1
ATOM 699 C CA . LEU A 1 89 ? 15.560 1.564 -22.467 1.00 89.81 89 LEU A CA 1
ATOM 700 C C . LEU A 1 89 ? 16.910 0.940 -22.852 1.00 89.81 89 LEU A C 1
ATOM 702 O O . LEU A 1 89 ? 17.628 1.511 -23.670 1.00 89.81 89 LEU A O 1
ATOM 706 N N . GLN A 1 90 ? 17.228 -0.253 -22.339 1.00 88.94 90 GLN A N 1
ATOM 707 C CA . GLN A 1 90 ? 18.432 -0.994 -22.742 1.00 88.94 90 GLN A CA 1
ATOM 708 C C . GLN A 1 90 ? 18.412 -1.365 -24.233 1.00 88.94 90 GLN A C 1
ATOM 710 O O . GLN A 1 90 ? 19.438 -1.304 -24.913 1.00 88.94 90 GLN A O 1
ATOM 715 N N . GLY A 1 91 ? 17.243 -1.741 -24.759 1.00 87.06 91 GLY A N 1
ATOM 716 C CA . GLY A 1 91 ? 17.053 -2.004 -26.183 1.00 87.06 91 GLY A CA 1
ATOM 717 C C . GLY A 1 91 ? 17.325 -0.769 -27.042 1.00 87.06 91 GLY A C 1
ATOM 718 O O . GLY A 1 91 ? 18.053 -0.862 -28.032 1.00 87.06 91 GLY A O 1
ATOM 719 N N . LEU A 1 92 ? 16.804 0.393 -26.634 1.00 86.50 92 LEU A N 1
ATOM 720 C CA . LEU A 1 92 ? 17.060 1.665 -27.313 1.00 86.50 92 LEU A CA 1
ATOM 721 C C . LEU A 1 92 ? 18.539 2.048 -27.285 1.00 86.50 92 LEU A C 1
ATOM 723 O O . LEU A 1 92 ? 19.080 2.432 -28.319 1.00 86.50 92 LEU A O 1
ATOM 727 N N . GLU A 1 93 ? 19.200 1.918 -26.135 1.00 85.88 93 GLU A N 1
ATOM 728 C CA . GLU A 1 93 ? 20.629 2.211 -25.991 1.00 85.88 93 GLU A CA 1
ATOM 729 C C . GLU A 1 93 ? 21.467 1.353 -26.946 1.00 85.88 93 GLU A C 1
ATOM 731 O O . GLU A 1 93 ? 22.302 1.869 -27.694 1.00 85.88 93 GLU A O 1
ATOM 736 N N . ARG A 1 94 ? 21.185 0.046 -27.000 1.00 85.88 94 ARG A N 1
ATOM 737 C CA . ARG A 1 94 ? 21.861 -0.873 -27.919 1.00 85.88 94 ARG A CA 1
ATOM 738 C C . ARG A 1 94 ? 21.626 -0.501 -29.382 1.00 85.88 94 ARG A C 1
ATOM 740 O O . ARG A 1 94 ? 22.563 -0.564 -30.176 1.00 85.88 94 ARG A O 1
ATOM 747 N N . LEU A 1 95 ? 20.400 -0.130 -29.748 1.00 83.44 95 LEU A N 1
ATOM 748 C CA . LEU A 1 95 ? 20.049 0.211 -31.128 1.00 83.44 95 LEU A CA 1
ATOM 749 C C . LEU A 1 95 ? 20.696 1.533 -31.562 1.00 83.44 95 LEU A C 1
ATOM 751 O O . LEU A 1 95 ? 21.263 1.613 -32.654 1.00 83.44 95 LEU A O 1
ATOM 755 N N . ALA A 1 96 ? 20.692 2.536 -30.680 1.00 80.88 96 ALA A N 1
ATOM 756 C CA . ALA A 1 96 ? 21.404 3.792 -30.885 1.00 80.88 96 ALA A CA 1
ATOM 757 C C . ALA A 1 96 ? 22.909 3.550 -31.068 1.00 80.88 96 ALA A C 1
ATOM 759 O O . ALA A 1 96 ? 23.490 4.049 -32.029 1.00 80.88 96 ALA A O 1
ATOM 760 N N . PHE A 1 97 ? 23.521 2.731 -30.205 1.00 81.12 97 PHE A N 1
ATOM 761 C CA . PHE A 1 97 ? 24.942 2.389 -30.290 1.00 81.12 97 PHE A CA 1
ATOM 762 C C . PHE A 1 97 ? 25.295 1.658 -31.590 1.00 81.12 97 PHE A C 1
ATOM 764 O O . PHE A 1 97 ? 26.286 1.984 -32.237 1.00 81.12 97 PHE A O 1
ATOM 771 N N . GLN A 1 98 ? 24.484 0.684 -32.013 1.00 81.31 98 GLN A N 1
ATOM 772 C CA . GLN A 1 98 ? 24.715 -0.027 -33.273 1.00 81.31 98 GLN A CA 1
ATOM 773 C C . GLN A 1 98 ? 24.699 0.930 -34.468 1.00 81.31 98 GLN A C 1
ATOM 775 O O . GLN A 1 98 ? 25.586 0.869 -35.319 1.00 81.31 98 GLN A O 1
ATOM 780 N N . ARG A 1 99 ? 23.724 1.842 -34.528 1.00 75.94 99 ARG A N 1
ATOM 781 C CA . ARG A 1 99 ? 23.601 2.791 -35.642 1.00 75.94 99 ARG A CA 1
ATOM 782 C C . ARG A 1 99 ? 24.738 3.806 -35.671 1.00 75.94 99 ARG A C 1
ATOM 784 O O . ARG A 1 99 ? 25.319 4.017 -36.732 1.00 75.94 99 ARG A O 1
ATOM 791 N N . THR A 1 100 ? 25.114 4.375 -34.530 1.00 74.38 100 THR A N 1
ATOM 792 C CA . THR A 1 100 ? 26.243 5.316 -34.464 1.00 74.38 100 THR A CA 1
ATOM 793 C C . THR A 1 100 ? 27.581 4.630 -34.754 1.00 74.38 100 THR A C 1
ATOM 795 O O . THR A 1 100 ? 28.406 5.191 -35.473 1.00 74.38 100 THR A O 1
ATOM 798 N N . ALA A 1 101 ? 27.778 3.385 -34.307 1.00 70.12 101 ALA A N 1
ATOM 799 C CA . ALA A 1 101 ? 28.974 2.599 -34.620 1.00 70.12 101 ALA A CA 1
ATOM 800 C C . ALA A 1 101 ? 29.088 2.248 -36.117 1.00 70.12 101 ALA A C 1
ATOM 802 O O . ALA A 1 101 ? 30.187 2.273 -36.675 1.00 70.12 101 ALA A O 1
ATOM 803 N N . HIS A 1 102 ? 27.969 1.949 -36.791 1.00 62.50 102 HIS A N 1
ATOM 804 C CA . HIS A 1 102 ? 27.949 1.737 -38.243 1.00 62.50 102 HIS A CA 1
ATOM 805 C C . HIS A 1 102 ? 28.276 3.020 -39.024 1.00 62.50 102 HIS A C 1
ATOM 807 O O . HIS A 1 102 ? 28.998 2.954 -40.016 1.00 62.50 102 HIS A O 1
ATOM 813 N N . LEU A 1 103 ? 27.811 4.181 -38.557 1.00 61.34 103 LEU A N 1
ATOM 814 C CA . LEU A 1 103 ? 28.051 5.478 -39.202 1.00 61.34 103 LEU A CA 1
ATOM 815 C C . LEU A 1 103 ? 29.494 5.975 -39.025 1.00 61.34 103 LEU A C 1
ATOM 817 O O . LEU A 1 103 ? 30.101 6.440 -39.991 1.00 61.34 103 LEU A O 1
ATOM 821 N N . GLY A 1 104 ? 30.096 5.764 -37.849 1.00 59.06 104 GLY A N 1
ATOM 822 C CA . GLY A 1 104 ? 31.516 6.054 -37.610 1.00 59.06 104 GLY A CA 1
ATOM 823 C C . GLY A 1 104 ? 32.462 5.249 -38.514 1.00 59.06 104 GLY A C 1
ATOM 824 O O . GLY A 1 104 ? 33.544 5.717 -38.860 1.00 59.06 104 GLY A O 1
ATOM 825 N N . ARG A 1 105 ? 32.034 4.068 -38.984 1.00 56.09 105 ARG A N 1
ATOM 826 C CA . ARG A 1 105 ? 32.771 3.248 -39.964 1.00 56.09 105 ARG A CA 1
ATOM 827 C C . ARG A 1 105 ? 32.720 3.802 -41.395 1.00 56.09 105 ARG A C 1
ATOM 829 O O . ARG A 1 105 ? 33.560 3.426 -42.208 1.00 56.09 105 ARG A O 1
ATOM 836 N N . HIS A 1 106 ? 31.760 4.677 -41.694 1.00 57.81 106 HIS A N 1
ATOM 837 C CA . HIS A 1 106 ? 31.543 5.284 -43.012 1.00 57.81 106 HIS A CA 1
ATOM 838 C C . HIS A 1 106 ? 31.937 6.772 -43.079 1.00 57.81 106 HIS A C 1
ATOM 840 O O . HIS A 1 106 ? 31.703 7.411 -44.102 1.00 57.81 106 HIS A O 1
ATOM 846 N N . GLY A 1 107 ? 32.556 7.322 -42.025 1.00 52.59 107 GLY A N 1
ATOM 847 C CA . GLY A 1 107 ? 33.058 8.703 -42.009 1.00 52.59 107 GLY A CA 1
ATOM 848 C C . GLY A 1 107 ? 31.966 9.778 -42.042 1.00 52.59 107 GLY A C 1
ATOM 849 O O . GLY A 1 107 ? 32.246 10.914 -42.417 1.00 52.59 107 GLY A O 1
ATOM 850 N N . GLN A 1 108 ? 30.725 9.428 -41.687 1.00 56.56 108 GLN A N 1
ATOM 851 C CA . GLN A 1 108 ? 29.614 10.373 -41.591 1.00 56.56 108 GLN A CA 1
ATOM 852 C C . GLN A 1 108 ? 29.399 10.772 -40.128 1.00 56.56 108 GLN A C 1
ATOM 854 O O . GLN A 1 108 ? 28.902 9.977 -39.330 1.00 56.56 108 GLN A O 1
ATOM 859 N N . ASP A 1 109 ? 29.747 12.015 -39.788 1.00 53.31 109 ASP A N 1
ATOM 860 C CA . ASP A 1 109 ? 29.420 12.624 -38.497 1.00 53.31 109 ASP A CA 1
ATOM 861 C C . ASP A 1 109 ? 27.946 13.044 -38.488 1.00 53.31 109 ASP A C 1
ATOM 863 O O . ASP A 1 109 ? 27.585 14.167 -38.840 1.00 53.31 109 ASP A O 1
ATOM 867 N N . ILE A 1 110 ? 27.070 12.123 -38.0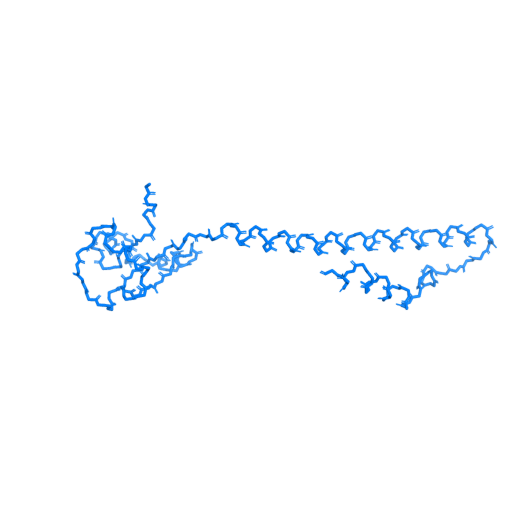96 1.00 54.44 110 ILE A N 1
ATOM 868 C CA . ILE A 1 110 ? 25.690 12.457 -37.749 1.00 54.44 110 ILE A CA 1
ATOM 869 C C . ILE A 1 110 ? 25.629 12.678 -36.237 1.00 54.44 110 ILE A C 1
ATOM 871 O O . ILE A 1 110 ? 26.125 11.869 -35.449 1.00 54.44 110 ILE A O 1
ATOM 875 N N . THR A 1 111 ? 25.020 13.783 -35.808 1.00 56.31 111 THR A N 1
ATOM 876 C CA . THR A 1 111 ? 24.805 14.057 -34.384 1.00 56.31 111 THR A CA 1
ATOM 877 C C . THR A 1 111 ? 23.895 12.969 -33.808 1.00 56.31 111 THR A C 1
ATOM 879 O O . THR A 1 111 ? 22.895 12.614 -34.422 1.00 56.31 111 THR A O 1
ATOM 882 N N . ALA A 1 112 ? 24.185 12.455 -32.606 1.00 55.62 112 ALA A N 1
ATOM 883 C CA . ALA A 1 112 ? 23.433 11.358 -31.968 1.00 55.62 112 ALA A CA 1
ATOM 884 C C . ALA A 1 112 ? 21.895 11.559 -31.900 1.00 55.62 112 ALA A C 1
ATOM 886 O O . ALA A 1 112 ? 21.159 10.603 -31.666 1.00 55.62 112 ALA A O 1
ATOM 887 N N . LYS A 1 113 ? 21.414 12.788 -32.138 1.00 54.81 113 LYS A N 1
ATOM 888 C CA . LYS A 1 113 ? 20.001 13.159 -32.284 1.00 54.81 113 LYS A CA 1
ATOM 889 C C . LYS A 1 113 ? 19.264 12.461 -33.436 1.00 54.81 113 LYS A C 1
ATOM 891 O O . LYS A 1 113 ? 18.058 12.296 -33.305 1.00 54.81 113 LYS A O 1
ATOM 896 N N . ASP A 1 114 ? 19.950 12.003 -34.484 1.00 62.53 114 ASP A N 1
ATOM 897 C CA . ASP A 1 114 ? 19.298 11.360 -35.643 1.00 62.53 114 ASP A CA 1
ATOM 898 C C . ASP A 1 114 ? 19.425 9.824 -35.645 1.00 62.53 114 ASP A C 1
ATOM 900 O O . ASP A 1 114 ? 18.981 9.154 -36.577 1.00 62.53 114 ASP A O 1
ATOM 904 N N . ALA A 1 115 ? 20.027 9.230 -34.606 1.00 66.44 115 ALA A N 1
ATOM 905 C CA . ALA A 1 115 ? 20.247 7.782 -34.544 1.00 66.44 115 ALA A CA 1
ATOM 906 C C . ALA A 1 115 ? 18.936 6.981 -34.408 1.00 66.44 115 ALA A C 1
ATOM 908 O O . ALA A 1 115 ? 18.836 5.843 -34.877 1.00 66.44 115 ALA A O 1
ATOM 909 N N . LEU A 1 116 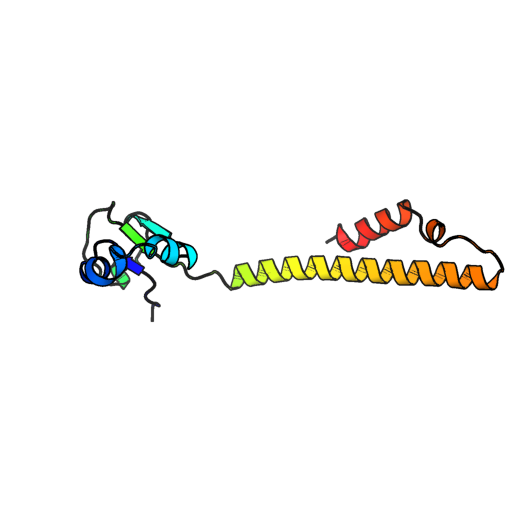? 17.923 7.572 -33.772 1.00 73.38 116 LEU A N 1
ATOM 910 C CA . LEU A 1 116 ? 16.614 6.970 -33.542 1.00 73.38 116 LEU A CA 1
ATOM 911 C C . LEU A 1 116 ? 15.519 7.972 -33.884 1.00 73.38 116 LEU A C 1
ATOM 913 O O . LEU A 1 116 ? 15.508 9.086 -33.361 1.00 73.38 116 LEU A O 1
ATOM 917 N N . SER A 1 117 ? 14.562 7.566 -34.715 1.00 82.44 117 SER A N 1
ATOM 918 C CA . SER A 1 117 ? 13.393 8.400 -34.978 1.00 82.44 117 SER A CA 1
ATOM 919 C C . SER A 1 117 ? 12.378 8.301 -33.836 1.00 82.44 117 SER A C 1
ATOM 921 O O . SER A 1 117 ? 12.193 7.248 -33.221 1.00 82.44 117 SER A O 1
ATOM 923 N N . ALA A 1 118 ? 11.640 9.387 -33.594 1.00 81.88 118 ALA A N 1
ATOM 924 C CA . ALA A 1 118 ? 10.553 9.398 -32.612 1.00 81.88 118 ALA A CA 1
ATOM 925 C C . ALA A 1 118 ? 9.501 8.305 -32.891 1.00 81.88 118 ALA A C 1
ATOM 927 O O . ALA A 1 118 ? 8.934 7.735 -31.963 1.00 81.88 118 ALA A O 1
ATOM 928 N N . LYS A 1 119 ? 9.277 7.970 -34.169 1.00 84.31 119 LYS A N 1
ATOM 929 C CA . LYS A 1 119 ? 8.345 6.917 -34.585 1.00 84.31 119 LYS A CA 1
ATOM 930 C C . LYS A 1 119 ? 8.801 5.526 -34.129 1.00 84.31 119 LYS A C 1
ATOM 932 O O . LYS A 1 119 ? 7.976 4.765 -33.641 1.00 84.31 119 LYS A O 1
ATOM 937 N N . GLU A 1 120 ? 10.092 5.215 -34.241 1.00 81.81 120 GLU A N 1
ATOM 938 C CA . GLU A 1 120 ? 10.661 3.928 -33.805 1.00 81.81 120 GLU A CA 1
ATOM 939 C C . GLU A 1 120 ? 10.623 3.774 -32.283 1.00 81.81 120 GLU A C 1
ATOM 941 O O . GLU A 1 120 ? 10.284 2.710 -31.773 1.00 81.81 120 GLU A O 1
ATOM 946 N N . VAL A 1 121 ? 10.910 4.857 -31.555 1.00 84.88 121 VAL A N 1
ATOM 947 C CA . VAL A 1 121 ? 10.812 4.891 -30.090 1.00 84.88 121 VAL A CA 1
ATOM 948 C C . VAL A 1 121 ? 9.366 4.661 -29.641 1.00 84.88 121 VAL A C 1
ATOM 950 O O . VAL A 1 121 ? 9.119 3.829 -28.770 1.00 84.88 121 VAL A O 1
ATOM 953 N N . LEU A 1 122 ? 8.398 5.353 -30.253 1.00 86.94 122 LEU A N 1
ATOM 954 C CA . LEU A 1 122 ? 6.977 5.200 -29.920 1.00 86.94 122 LEU A CA 1
ATOM 955 C C . LEU A 1 122 ? 6.441 3.808 -30.267 1.00 86.94 122 LEU A C 1
ATOM 957 O O . LEU A 1 122 ? 5.660 3.248 -29.497 1.00 86.94 122 LEU A O 1
ATOM 961 N N . GLN A 1 123 ? 6.879 3.247 -31.395 1.00 86.50 123 GLN A N 1
ATOM 962 C CA . GLN A 1 123 ? 6.514 1.896 -31.801 1.00 86.50 123 GLN A CA 1
ATOM 963 C C . GLN A 1 123 ? 7.067 0.855 -30.817 1.00 86.50 123 GLN A C 1
ATOM 965 O O . GLN A 1 123 ? 6.296 0.069 -30.271 1.00 86.50 123 GLN A O 1
ATOM 970 N N . GLY A 1 124 ? 8.367 0.899 -30.510 1.00 83.94 124 GLY A N 1
ATOM 971 C CA . GLY A 1 124 ? 8.973 -0.037 -29.561 1.00 83.94 124 GLY A CA 1
ATOM 972 C C . GLY A 1 124 ? 8.399 0.090 -28.145 1.00 83.94 124 GLY A C 1
ATOM 973 O O . GLY A 1 124 ? 8.254 -0.912 -27.443 1.00 83.94 124 GLY A O 1
ATOM 974 N N . TRP A 1 125 ? 8.012 1.304 -27.732 1.00 85.44 125 TRP A N 1
ATOM 975 C CA . TRP A 1 125 ? 7.318 1.533 -26.464 1.00 85.44 125 TRP A CA 1
ATOM 976 C C . TRP A 1 125 ? 5.958 0.830 -26.439 1.00 85.44 125 TRP A C 1
ATOM 978 O O . TRP A 1 125 ? 5.645 0.132 -25.475 1.00 85.44 125 TRP A O 1
ATOM 988 N N . HIS A 1 126 ? 5.166 0.963 -27.507 1.00 87.00 126 HIS A N 1
ATOM 989 C CA . HIS A 1 126 ? 3.880 0.273 -27.609 1.00 87.00 126 HIS A CA 1
ATOM 990 C C . HIS A 1 126 ? 4.045 -1.250 -27.555 1.00 87.00 126 HIS A C 1
ATOM 992 O O . HIS A 1 126 ? 3.348 -1.914 -26.789 1.00 87.00 126 HIS A O 1
ATOM 998 N N . GLU A 1 127 ? 5.006 -1.790 -28.301 1.00 84.81 127 GLU A N 1
ATOM 999 C CA . GLU A 1 127 ? 5.272 -3.230 -28.384 1.00 84.81 127 GLU A CA 1
ATOM 1000 C C . GLU A 1 127 ? 5.794 -3.819 -27.061 1.00 84.81 127 GLU A C 1
ATOM 1002 O O . GLU A 1 127 ? 5.450 -4.943 -26.706 1.00 84.81 127 GLU A O 1
ATOM 1007 N N . THR A 1 128 ? 6.590 -3.064 -26.296 1.00 81.75 128 THR A N 1
ATOM 1008 C CA . THR A 1 128 ? 7.299 -3.601 -25.117 1.00 81.75 128 THR A CA 1
ATOM 1009 C C . THR A 1 128 ? 6.634 -3.248 -23.786 1.00 81.75 128 THR A C 1
ATOM 1011 O O . THR A 1 128 ? 6.722 -4.023 -22.836 1.00 81.75 128 THR A O 1
ATOM 1014 N N . VAL A 1 129 ? 6.002 -2.073 -23.693 1.00 83.00 129 VAL A N 1
ATOM 1015 C CA . VAL A 1 129 ? 5.489 -1.508 -22.430 1.00 83.00 129 VAL A CA 1
ATOM 1016 C C . VAL A 1 129 ? 3.959 -1.453 -22.401 1.00 83.00 129 VAL A C 1
ATOM 1018 O O . VAL A 1 129 ? 3.374 -1.613 -21.335 1.00 83.00 129 VAL A O 1
ATOM 1021 N N . CYS A 1 130 ? 3.293 -1.243 -23.543 1.00 79.00 130 CYS A N 1
ATOM 1022 C CA . CYS A 1 130 ? 1.824 -1.150 -23.603 1.00 79.00 130 CYS A CA 1
ATOM 1023 C C . CYS A 1 130 ? 1.120 -2.460 -23.985 1.00 79.00 130 CYS A C 1
ATOM 1025 O O . CYS A 1 130 ? -0.094 -2.554 -23.835 1.00 79.00 130 CYS A O 1
ATOM 1027 N N . SER A 1 131 ? 1.852 -3.457 -24.486 1.00 67.31 131 SER A N 1
ATOM 1028 C CA . SER A 1 131 ? 1.296 -4.742 -24.944 1.00 67.31 131 SER A CA 1
ATOM 1029 C C . SER A 1 131 ? 1.185 -5.801 -23.830 1.00 67.31 131 SER A C 1
ATOM 1031 O O . SER A 1 131 ? 0.999 -6.979 -24.124 1.00 67.31 131 SER A O 1
ATOM 1033 N N . SER A 1 132 ? 1.360 -5.406 -22.562 1.00 55.59 132 SER A N 1
ATOM 1034 C CA . SER A 1 132 ? 1.347 -6.260 -21.358 1.00 55.59 132 SER A CA 1
ATOM 1035 C C . SER A 1 132 ? 0.290 -5.807 -20.363 1.00 55.59 132 SER A C 1
ATOM 1037 O O . SER A 1 132 ? -0.264 -6.689 -19.676 1.00 55.59 132 SER A O 1
#

InterPro domains:
  IPR036339 PUB-like domain superfamily [SSF143503] (1-72)

pLDDT: mean 81.85, std 11.47, range [44.44, 94.75]

Radius of gyration: 28.95 Å; chains: 1; bounding box: 57×32×75 Å

Organism: Polarella glacialis (NCBI:txid89957)

Secondary structure (DSSP, 8-state):
-----EEETT-HHHIIIIITSTTHHHHHHHTT-EEEEGGGSPTTHHHHTTPPP--TT-EEEE-PPP-HHHHHHHHHHHHHHHHHHHHHHHHHHHHHHHHHHHHHTTT----GGGSS-HHHHHHHHIIIII--

=== Feature glossary ===
Reading guide. The protein is described through the following features:

Foldseek 3Di. A 3Di character summarizes, for each residue, the relative orientation of the Cα frame of its nearest spatial neighbor. Because it encodes fold topology rather than chemistry, 3Di alignments detect remote structural similarity that sequence alignment misses.

Contact-map, Ramachandran, and PAE plots. Plot images: a contact map (which residues are close in 3D, as an N×N binary image), a Ramachandran scatter (backbone torsion angles, revealing secondary-structure composition at a glance), and — for AlphaFold structures — a PAE heatmap (pairwise prediction confidence).

Radius of gyration, Cα contacts, bounding box. Radius of gyration (Rg) is the root-mean-square distance of Cα atoms from their centroid — a single number for overall size and compactness. A globular domain of N residues has Rg ≈ 2.2·N^0.38 Å; an extended or disordered chain has a much larger Rg. The Cα contact count is the number of residue pairs whose Cα atoms are within 8 Å and are more than four positions apart in sequence — a standard proxy for tertiary packing density. The bounding box is the smallest axis-aligned box enclosing all Cα atoms.

Secondary structure (8-state, DSSP). Eight-state secondary structure (DSSP): H is the canonical α-helix, G the tighter 3₁₀-helix, I the wider π-helix; E/B are β-structure, T and S are turns and bends, and '-' is everything else. DSSP derives these from the pattern of main-chain N–H···O=C hydrogen bonds, not from the sequence.

B-factor. B-factor (Debye–Waller factor) reflects atomic displacement in the crystal lattice. It is an experimental observable (units Å²), not a prediction; low values mean the atom is pinned down, high values mean it moves or is heterogeneous across the crystal.

pLDDT. pLDDT is the predicted lDDT-Cα score: AlphaFold's confidence that the local environment of each residue (all inter-atomic distances within 15 Å) is correctly placed. It is a per-residue number between 0 and 100, with higher meaning more reliable.

Nearest PDB structures. Nearest PDB neighbors are the top structural matches found by Foldseek when searching this structure against the entire Protein Data Bank. Each hit reports a TM-score (0 to 1; >0.5 almost always implies the same fold) and an E-value. These are *structural* homologs — they may share no detectable sequence similarity.

Solvent-accessible surface area. Accessible surface area quantifies burial. A residue with SASA near zero is packed into the hydrophobic core; one with SASA >100 Å² sits on the surface. Computed here via the Shrake–Rupley numerical algorithm with a 1.4 Å probe.

Rendered structure images. Structure images are PyMOL renders from six orthogonal camera directions. Cartoon representation draws helices as coils and strands as arrows; sticks shows the backbone as bonds; surface shows the solvent-excluded envelope. Rainbow coloring maps sequence position to hue (blue→red, N→C); chain coloring assigns a distinct color per polypeptide.

Backbone torsions (φ/ψ). φ (phi) and ψ (psi) are the two rotatable backbone dihedrals per residue: φ is the C(i-1)–N–Cα–C torsion, ψ is the N–Cα–C–N(i+1) torsion, both in degrees on (−180°, 180°]. α-helical residues cluster near (−60°, −45°); β-strand residues near (−120°, +130°). A Ramachandran plot is simply a scatter of (φ, ψ) for every residue.

Predicted aligned error. Predicted Aligned Error (PAE) is an AlphaFold confidence matrix: entry (i, j) is the expected error in the position of residue j, in ångströms, when the prediction is superimposed on the true s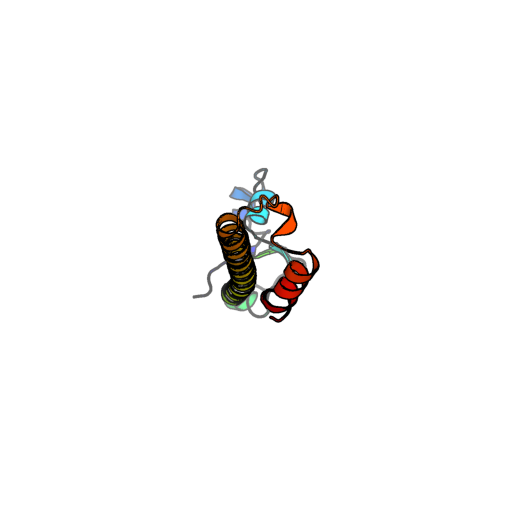tructure at residue i. Low PAE within a block of residues means that block is internally rigid and well-predicted; high PAE between two blocks means their relative placement is uncertain even if each block individually is confident.

mmCIF coordinates. Structure coordinates 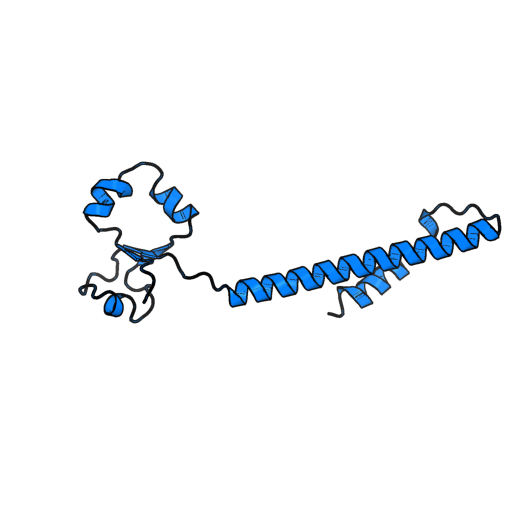are given as an mmCIF _atom_site loop: one row per atom with element, residue name, chain id, sequence number, and x/y/z position in Å. Only the four main-chain atoms per residue are included here; side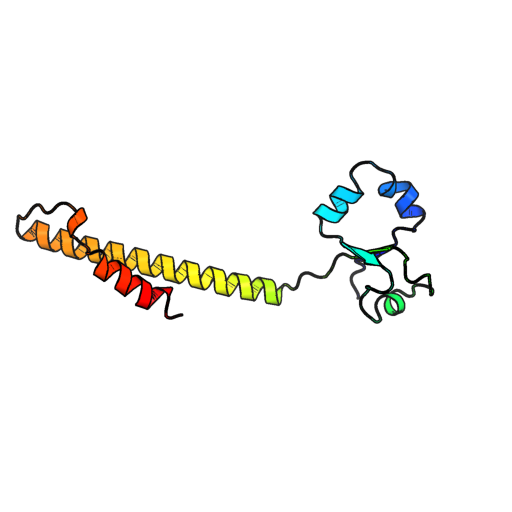 chains are omitted to keep the record compact.

InterPro / GO / CATH / organism. Database cross-references. InterPro integrates a dozen domain/family signature databases into unified entries with residue-range hits. GO terms attach function/process/location labels with evidence codes. CATH codes position the fold in a four-level structural taxonomy. Organism is the NCBI-taxonomy species name.

Secondary structure (3-state, P-SEA). SS3 is a coarse helix/strand/coil call (letters a/b/c) made by the P-SEA algorithm from inter-Cα distances and dihedrals. It is less detailed than DSSP but needs only Cα positions.

Sequence. Sequence gives the chain of amino acids in standard one-letter code (A=alanine, C=cysteine, …, Y=tyrosine), read N→C. It is the only feature that is directly encoded by the gene; all structural features are derived from the folded form of this sequence.